Protein AF-A0A7C4CIY9-F1 (afdb_monomer_lite)

Foldseek 3Di:
DALLVQQLLVVCCVVVVQSCWHAAPQWIDHSPDTDPPRHDPRNHPDPVNVCVVVVHDDDDDPDPSSVVSVVVCVVPPCVSVVVNVVRHDPVVCVVVVHDPDD

Sequence (102 aa):
MILDDAISLLLRSIFTGSPDFLIISGRLHLLLNELSNFVAPFIEIPIEELSVLCRCPRYEVRDPYMRMVEELEEESPGIRFNILRFMERADFLRAMGLGNRK

pLDDT: mean 78.95, std 13.48, range [36.81, 97.06]

Radius of gyration: 14.08 Å; chains: 1; bounding box: 34×22×43 Å

Structure (mmCIF, N/CA/C/O backbone):
data_AF-A0A7C4CIY9-F1
#
_entry.id   AF-A0A7C4CIY9-F1
#
loop_
_atom_site.group_PDB
_atom_site.id
_atom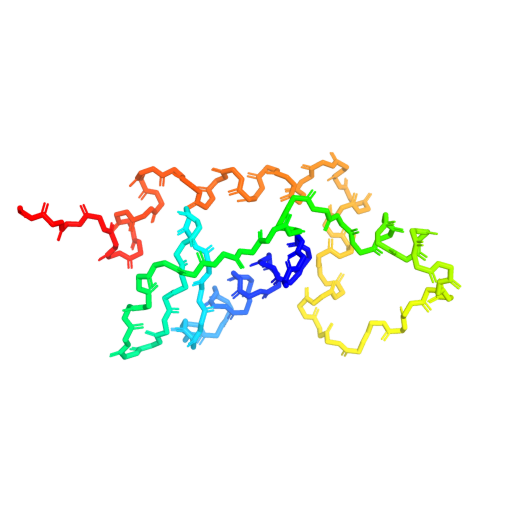_site.type_symbol
_atom_site.label_atom_id
_atom_site.label_alt_id
_atom_site.label_comp_id
_atom_site.label_asym_id
_atom_site.label_entity_id
_atom_site.label_seq_id
_atom_site.pdbx_PDB_ins_code
_atom_site.Cartn_x
_atom_site.Cartn_y
_atom_site.Cartn_z
_atom_site.occupancy
_atom_site.B_iso_or_equiv
_atom_site.auth_seq_id
_atom_site.auth_comp_id
_atom_site.auth_asym_id
_atom_site.auth_atom_id
_atom_site.pdbx_PDB_model_num
ATOM 1 N N . MET A 1 1 ? -8.231 0.031 -6.283 1.00 79.81 1 MET A N 1
ATOM 2 C CA . MET A 1 1 ? -7.127 0.453 -5.417 1.00 79.81 1 MET A CA 1
ATOM 3 C C . MET A 1 1 ? -6.090 -0.648 -5.404 1.00 79.81 1 MET A C 1
ATOM 5 O O . MET A 1 1 ? -6.488 -1.802 -5.237 1.00 79.81 1 MET A O 1
ATOM 9 N N . ILE A 1 2 ? -4.838 -0.281 -5.651 1.00 89.00 2 ILE A N 1
ATOM 10 C CA . ILE A 1 2 ? -3.671 -1.169 -5.666 1.00 89.00 2 ILE A CA 1
ATOM 11 C C . ILE A 1 2 ? -2.839 -1.046 -4.382 1.00 89.00 2 ILE A C 1
ATOM 13 O O . ILE A 1 2 ? -3.186 -0.258 -3.499 1.00 89.00 2 ILE A O 1
ATOM 17 N N . LEU A 1 3 ? -1.766 -1.831 -4.267 1.00 91.31 3 LEU A N 1
ATOM 18 C CA . LEU A 1 3 ? -0.870 -1.816 -3.108 1.00 91.31 3 LEU A CA 1
ATOM 19 C C . LEU A 1 3 ? -0.260 -0.429 -2.868 1.00 91.31 3 LEU A C 1
ATOM 21 O O . LEU A 1 3 ? -0.337 0.101 -1.759 1.00 91.31 3 LEU A O 1
ATOM 25 N N . ASP A 1 4 ? 0.285 0.183 -3.918 1.00 92.06 4 ASP A N 1
ATOM 26 C CA . ASP A 1 4 ? 0.952 1.485 -3.849 1.00 92.06 4 ASP A CA 1
ATOM 27 C C . ASP A 1 4 ? -0.007 2.597 -3.420 1.00 92.06 4 ASP A C 1
ATOM 29 O O . ASP A 1 4 ? 0.344 3.424 -2.577 1.00 92.06 4 ASP A O 1
ATOM 33 N N . ASP A 1 5 ? -1.252 2.553 -3.910 1.00 89.06 5 ASP A N 1
ATOM 34 C CA . ASP A 1 5 ? -2.308 3.453 -3.452 1.00 89.06 5 ASP A CA 1
ATOM 35 C C . ASP A 1 5 ? -2.452 3.322 -1.929 1.00 89.06 5 ASP A C 1
ATOM 37 O O . ASP A 1 5 ? -2.303 4.306 -1.220 1.00 89.06 5 ASP A O 1
ATOM 41 N N . ALA A 1 6 ? -2.665 2.114 -1.394 1.00 88.62 6 ALA A N 1
ATOM 42 C CA . ALA A 1 6 ? -2.898 1.901 0.039 1.00 88.62 6 ALA A CA 1
ATOM 43 C C . ALA A 1 6 ? -1.801 2.514 0.921 1.00 88.62 6 ALA A C 1
ATOM 45 O O . ALA A 1 6 ? -2.085 3.160 1.933 1.00 88.62 6 ALA A O 1
ATOM 46 N N . ILE A 1 7 ? -0.550 2.323 0.509 1.00 91.31 7 ILE A N 1
ATOM 47 C CA . ILE A 1 7 ? 0.620 2.797 1.243 1.00 91.31 7 ILE A CA 1
ATOM 48 C C . ILE A 1 7 ? 0.760 4.309 1.097 1.00 91.31 7 ILE A C 1
ATOM 50 O O . ILE A 1 7 ? 0.988 4.988 2.096 1.00 91.31 7 ILE A O 1
ATOM 54 N N . SER A 1 8 ? 0.565 4.866 -0.102 1.00 91.50 8 SER A N 1
ATOM 55 C CA . SER A 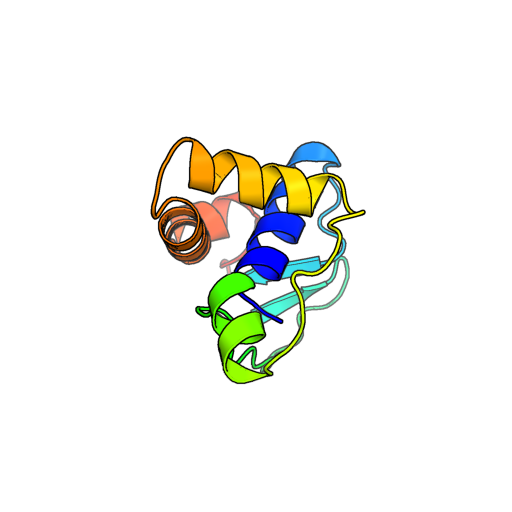1 8 ? 0.622 6.318 -0.315 1.00 91.50 8 SER A CA 1
ATOM 56 C C . SER A 1 8 ? -0.380 7.060 0.578 1.00 91.50 8 SER A C 1
ATOM 58 O O . SER A 1 8 ? -0.071 8.117 1.129 1.00 91.50 8 SER A O 1
ATOM 60 N N . LEU A 1 9 ? -1.549 6.462 0.816 1.00 87.25 9 LEU A N 1
ATOM 61 C CA . LEU A 1 9 ? -2.584 7.001 1.695 1.00 87.25 9 LEU A CA 1
ATOM 62 C C . LEU A 1 9 ? -2.224 6.920 3.163 1.00 87.25 9 LEU A C 1
ATOM 64 O O . LEU A 1 9 ? -2.480 7.866 3.913 1.00 87.25 9 LEU A O 1
ATOM 68 N N . LEU A 1 10 ? -1.593 5.820 3.570 1.00 86.81 10 LEU A N 1
ATOM 69 C CA . LEU A 1 10 ? -1.013 5.716 4.898 1.00 86.81 10 LEU A CA 1
ATOM 70 C C . LEU A 1 10 ? 0.046 6.805 5.105 1.00 86.81 10 LEU A C 1
ATOM 72 O O . LEU A 1 10 ? -0.030 7.543 6.086 1.00 86.81 10 LEU A O 1
ATOM 76 N N . LEU A 1 11 ? 0.999 6.939 4.178 1.00 89.44 11 LEU A N 1
ATOM 77 C CA . LEU A 1 11 ? 2.073 7.930 4.258 1.00 89.44 11 LEU A CA 1
ATOM 78 C C . LEU A 1 11 ? 1.505 9.346 4.323 1.00 89.44 11 LEU A C 1
ATOM 80 O O . LEU A 1 11 ? 1.851 10.111 5.223 1.00 89.44 11 LEU A O 1
ATOM 84 N N . ARG A 1 12 ? 0.564 9.677 3.436 1.00 87.56 12 ARG A N 1
ATOM 85 C CA . ARG A 1 12 ? -0.140 10.957 3.475 1.00 87.56 12 ARG A CA 1
ATOM 86 C C . ARG A 1 12 ? -0.795 11.195 4.831 1.00 87.56 12 ARG A C 1
ATOM 88 O O . ARG A 1 12 ? -0.636 12.281 5.385 1.00 87.56 12 ARG A O 1
ATOM 95 N N . SER A 1 13 ? -1.484 10.201 5.385 1.00 82.88 13 SER A N 1
ATOM 96 C CA . SER A 1 13 ? -2.137 10.317 6.695 1.00 82.88 13 SER A CA 1
ATOM 97 C C . SER A 1 13 ? -1.129 10.575 7.819 1.00 82.88 13 SER A C 1
ATOM 99 O O . SER A 1 13 ? -1.374 11.425 8.672 1.00 82.88 13 SER A O 1
ATOM 101 N N . ILE A 1 14 ? 0.028 9.903 7.794 1.00 84.56 14 ILE A N 1
ATOM 102 C CA . ILE A 1 14 ? 1.114 10.096 8.766 1.00 84.56 14 ILE A CA 1
ATOM 103 C C . ILE A 1 14 ? 1.689 11.516 8.672 1.00 84.56 14 ILE A C 1
ATOM 105 O O . ILE A 1 14 ? 1.815 12.193 9.689 1.00 84.56 14 ILE A O 1
ATOM 109 N N . PHE A 1 15 ? 2.025 11.983 7.466 1.00 85.88 15 PHE A N 1
ATOM 110 C CA . PHE A 1 15 ? 2.703 13.271 7.279 1.00 85.88 15 PHE A CA 1
ATOM 111 C C . PHE A 1 15 ? 1.782 14.486 7.415 1.00 85.88 15 PHE A C 1
ATOM 113 O O . PHE A 1 15 ? 2.241 15.555 7.809 1.00 85.88 15 PHE A O 1
ATOM 120 N N . THR A 1 16 ? 0.499 14.350 7.082 1.00 83.12 16 THR A N 1
ATOM 121 C CA . THR A 1 16 ? -0.469 15.458 7.177 1.00 83.12 16 THR A CA 1
ATOM 122 C C . THR A 1 16 ? -1.234 15.474 8.496 1.00 83.12 16 THR A C 1
ATOM 124 O O . THR A 1 16 ? -1.842 16.487 8.832 1.00 83.12 16 THR A O 1
ATOM 127 N N . GLY A 1 17 ? -1.242 14.360 9.236 1.00 73.94 17 GLY A N 1
ATOM 128 C CA . GLY A 1 17 ? -2.081 14.184 10.421 1.00 73.94 17 GLY A CA 1
ATOM 129 C C . GLY A 1 17 ? -3.586 14.126 10.121 1.00 73.94 17 GLY A C 1
ATOM 130 O O . GLY A 1 17 ? -4.376 14.078 11.062 1.00 73.94 17 GLY A O 1
ATOM 131 N N . SER A 1 18 ? -3.993 14.128 8.843 1.00 66.31 18 SER A N 1
ATOM 132 C CA . SER A 1 18 ? -5.391 14.050 8.406 1.00 66.31 18 SER A CA 1
ATOM 133 C C . SER A 1 18 ? -5.633 12.740 7.656 1.00 66.31 18 SER A C 1
ATOM 135 O O . SER A 1 18 ? -5.274 12.630 6.479 1.00 66.31 18 SER A O 1
ATOM 137 N N . PRO A 1 19 ? -6.236 11.723 8.296 1.00 64.81 19 PRO A N 1
ATOM 138 C CA . PRO A 1 19 ? -6.642 10.506 7.613 1.00 64.81 19 PRO A CA 1
ATOM 139 C C . PRO A 1 19 ? -7.934 10.776 6.834 1.00 64.81 19 PRO A C 1
ATOM 141 O O . PRO A 1 19 ? -9.014 10.327 7.214 1.00 64.81 19 PRO A O 1
ATOM 144 N N . ASP A 1 20 ? -7.832 11.542 5.744 1.00 59.00 20 ASP A N 1
ATOM 145 C CA . ASP A 1 20 ? -8.958 11.809 4.839 1.00 59.00 20 ASP A CA 1
ATOM 146 C C . ASP A 1 20 ? -9.585 10.480 4.378 1.00 59.00 20 ASP A C 1
ATOM 148 O O . ASP A 1 20 ? -10.811 10.350 4.283 1.00 59.00 20 ASP A O 1
ATOM 152 N N . PHE A 1 21 ? -8.727 9.475 4.159 1.00 68.81 21 PHE A N 1
ATOM 153 C CA . PHE A 1 21 ? -9.091 8.118 3.790 1.00 68.81 21 PHE A CA 1
ATOM 154 C C . PHE A 1 21 ? -7.964 7.122 4.106 1.00 68.81 21 PHE A C 1
ATOM 156 O O . PHE A 1 21 ? -6.801 7.361 3.789 1.00 68.81 21 PHE A O 1
ATOM 163 N N . LEU A 1 22 ? -8.311 5.985 4.710 1.00 70.88 22 LEU A N 1
ATOM 164 C CA . LEU A 1 22 ? -7.400 4.879 5.016 1.00 70.88 22 LEU A CA 1
ATOM 165 C C . LEU A 1 22 ? -8.062 3.548 4.687 1.00 70.88 22 LEU A C 1
ATOM 167 O O . LEU A 1 22 ? -9.259 3.379 4.913 1.00 70.88 22 LEU A O 1
ATOM 171 N N . ILE A 1 23 ? -7.287 2.582 4.196 1.00 68.19 23 ILE A N 1
ATOM 172 C CA . ILE A 1 23 ? -7.779 1.221 3.978 1.00 68.19 23 ILE A CA 1
ATOM 173 C C . ILE A 1 23 ? -7.060 0.257 4.882 1.00 68.19 23 ILE A C 1
ATOM 175 O O . ILE A 1 23 ? -5.843 0.146 4.855 1.00 68.19 23 ILE A O 1
ATOM 179 N N . ILE A 1 24 ? -7.842 -0.406 5.720 1.00 67.94 24 ILE A N 1
ATOM 180 C CA . ILE A 1 24 ? -7.334 -1.172 6.837 1.00 67.94 24 ILE A CA 1
ATOM 181 C C . ILE A 1 24 ? -8.160 -2.451 6.963 1.00 67.94 24 ILE A C 1
ATOM 183 O O . ILE A 1 24 ? -9.383 -2.394 7.082 1.00 67.94 24 ILE A O 1
ATOM 187 N N . SER A 1 25 ? -7.503 -3.614 6.888 1.00 64.69 25 SER A N 1
ATOM 188 C CA . SER A 1 25 ? -8.156 -4.936 6.937 1.00 64.69 25 SER A CA 1
ATOM 189 C C . SER A 1 25 ? -9.354 -5.062 5.977 1.00 64.69 25 SER A C 1
ATOM 191 O O . SER A 1 25 ? -10.422 -5.553 6.347 1.00 64.69 25 SER A O 1
ATOM 193 N N . GLY A 1 26 ? -9.210 -4.548 4.751 1.00 61.94 26 GLY A N 1
ATOM 194 C CA . GLY A 1 26 ? -10.268 -4.544 3.734 1.00 61.94 26 GLY A CA 1
ATOM 195 C C . GLY A 1 26 ? -11.395 -3.527 3.960 1.00 61.94 26 GLY A C 1
ATOM 196 O O . GLY A 1 26 ? -12.339 -3.495 3.182 1.00 61.94 26 GLY A O 1
ATOM 197 N N . ARG A 1 27 ? -11.326 -2.672 4.985 1.00 63.69 27 ARG A N 1
ATOM 198 C CA . ARG A 1 27 ? -12.316 -1.612 5.233 1.00 63.69 27 ARG A CA 1
ATOM 199 C C . ARG A 1 27 ? -11.781 -0.260 4.803 1.00 63.69 27 ARG A C 1
ATOM 201 O O . ARG A 1 27 ? -10.624 0.048 5.062 1.00 63.69 27 ARG A O 1
ATOM 208 N N . LEU A 1 28 ? -12.639 0.551 4.189 1.00 67.06 28 LEU A N 1
ATOM 209 C CA . LEU A 1 28 ? -12.346 1.947 3.877 1.00 67.06 28 LEU A CA 1
ATOM 210 C C . LEU A 1 28 ? -12.852 2.835 5.021 1.00 67.06 28 LEU A C 1
ATOM 212 O O . LEU A 1 28 ? -14.056 2.933 5.273 1.00 67.06 28 LEU A O 1
ATOM 216 N N . HIS A 1 29 ? -11.914 3.483 5.699 1.00 66.25 29 HIS A N 1
ATOM 217 C CA . HIS A 1 29 ? -12.149 4.477 6.735 1.00 66.25 29 HIS A CA 1
ATOM 218 C C . HIS A 1 29 ? -12.058 5.861 6.105 1.00 66.25 29 HIS A C 1
ATOM 220 O O . HIS A 1 29 ? -10.976 6.278 5.705 1.00 66.25 29 HIS A O 1
ATOM 226 N N . LEU A 1 30 ? -13.185 6.561 6.000 1.00 64.38 30 LEU A N 1
ATOM 227 C CA . LEU A 1 30 ? -13.224 7.969 5.611 1.00 64.38 30 LEU A CA 1
ATOM 228 C C . LEU A 1 30 ? -13.325 8.809 6.881 1.00 64.38 30 LEU A C 1
ATOM 230 O O . LEU A 1 30 ? -13.988 8.389 7.831 1.00 64.38 30 LEU A O 1
ATOM 234 N N . LEU A 1 31 ? -12.726 10.001 6.868 1.00 57.34 31 LEU A N 1
ATOM 235 C CA . LEU A 1 31 ? -12.587 10.943 7.995 1.00 57.34 31 LEU A CA 1
ATOM 236 C C . LEU A 1 31 ? -13.863 11.140 8.856 1.00 57.34 31 LEU A C 1
ATOM 238 O O . LEU A 1 31 ? -13.769 11.532 10.014 1.00 57.34 31 LEU A O 1
ATOM 242 N N . LEU A 1 32 ? -15.059 10.840 8.330 1.00 49.78 32 LEU A N 1
ATOM 243 C CA . LEU A 1 32 ? -16.340 10.950 9.041 1.00 49.78 32 LEU A CA 1
ATOM 244 C C . LEU A 1 32 ? -17.296 9.749 8.876 1.00 49.78 32 LEU A C 1
ATOM 246 O O . LEU A 1 32 ? -18.395 9.801 9.415 1.00 49.78 32 LEU A O 1
ATOM 250 N N . ASN A 1 33 ? -16.926 8.684 8.150 1.00 55.59 33 ASN A N 1
ATOM 251 C CA . ASN A 1 33 ? -17.795 7.523 7.903 1.00 55.59 33 ASN A CA 1
ATOM 252 C C . ASN A 1 33 ? -16.983 6.233 7.683 1.00 55.59 33 ASN A C 1
ATOM 254 O O . ASN A 1 33 ? -16.063 6.191 6.868 1.00 55.59 33 ASN A O 1
ATOM 258 N N . GLU A 1 34 ? -17.374 5.146 8.352 1.00 63.03 34 GLU A N 1
ATOM 259 C CA . GLU A 1 34 ? -16.880 3.798 8.042 1.00 63.03 34 GLU A CA 1
ATOM 260 C C . GLU A 1 34 ? -17.763 3.182 6.952 1.00 63.03 34 GLU A C 1
ATOM 262 O O . GLU A 1 34 ? -18.956 2.950 7.165 1.00 63.03 34 GLU A O 1
ATOM 267 N N . LEU A 1 35 ? -17.181 2.881 5.788 1.00 58.19 35 LEU A N 1
ATOM 268 C CA . LEU A 1 35 ? -17.854 2.062 4.786 1.00 58.19 35 LEU A CA 1
ATOM 269 C C . LEU A 1 35 ? -17.556 0.590 5.072 1.00 58.19 35 LEU A C 1
ATOM 271 O O . LEU A 1 35 ? -16.451 0.092 4.851 1.00 58.19 35 LEU A O 1
ATOM 275 N N . SER A 1 36 ? -18.574 -0.114 5.566 1.00 58.41 36 SER A N 1
ATOM 276 C CA . SER A 1 36 ? -18.547 -1.576 5.635 1.00 58.41 36 SER A CA 1
ATOM 277 C C . SER A 1 36 ? -18.733 -2.174 4.233 1.00 58.41 36 SER A C 1
ATOM 279 O O . SER A 1 36 ? -19.461 -1.618 3.413 1.00 58.41 36 SER A O 1
ATOM 281 N N . ASN A 1 37 ? -18.070 -3.303 3.958 1.00 63.66 37 ASN A N 1
ATOM 282 C CA . ASN A 1 37 ? -18.099 -4.026 2.673 1.00 63.66 37 ASN A CA 1
ATOM 283 C C . ASN A 1 37 ? -17.389 -3.338 1.492 1.00 63.66 37 ASN A C 1
ATOM 285 O O . ASN A 1 37 ? -17.716 -3.602 0.335 1.00 63.66 37 ASN A O 1
ATOM 289 N N . PHE A 1 38 ? -16.399 -2.483 1.755 1.00 70.38 38 PHE A N 1
ATOM 290 C CA . PHE A 1 38 ? -15.462 -2.078 0.710 1.00 70.38 38 PHE A CA 1
ATOM 291 C C . PHE A 1 38 ? -14.614 -3.285 0.275 1.00 70.38 38 PHE A C 1
ATOM 293 O O . PHE A 1 38 ? -14.184 -4.079 1.104 1.00 70.38 38 PHE A O 1
ATOM 300 N N . VAL A 1 39 ? -14.384 -3.443 -1.028 1.00 71.06 39 VAL A N 1
ATOM 301 C CA . VAL A 1 39 ? -13.537 -4.511 -1.570 1.00 71.06 39 VAL A CA 1
ATOM 302 C C . VAL A 1 39 ? -12.496 -3.870 -2.475 1.00 71.06 39 VAL A C 1
ATOM 304 O O . VAL A 1 39 ? -12.837 -3.255 -3.485 1.00 71.06 39 VAL A O 1
ATOM 307 N N . ALA A 1 40 ? -11.221 -4.029 -2.124 1.00 81.81 40 ALA A N 1
ATOM 308 C CA . ALA A 1 40 ? -10.093 -3.693 -2.985 1.00 81.81 40 ALA A CA 1
ATOM 309 C C . ALA A 1 40 ? -9.453 -4.995 -3.490 1.00 81.81 40 ALA A C 1
ATOM 311 O O . ALA A 1 40 ? -8.548 -5.518 -2.846 1.00 81.81 40 ALA A O 1
ATOM 312 N N . PRO A 1 41 ? -9.910 -5.544 -4.629 1.00 80.56 41 PRO A N 1
ATOM 313 C CA . PRO A 1 41 ? -9.465 -6.858 -5.101 1.00 80.56 41 PRO A CA 1
ATOM 314 C C . PRO A 1 41 ? -7.997 -6.883 -5.546 1.00 80.56 41 PRO A C 1
ATOM 316 O O . PRO A 1 41 ? -7.417 -7.953 -5.672 1.00 80.56 41 PRO A O 1
ATOM 319 N N . PHE A 1 42 ? -7.397 -5.715 -5.780 1.00 87.06 42 PHE A N 1
ATOM 320 C CA . PHE A 1 42 ? -6.021 -5.569 -6.252 1.00 87.06 42 PHE A CA 1
ATOM 321 C C . PHE A 1 42 ? -5.096 -4.982 -5.180 1.00 87.06 42 PHE A C 1
ATOM 323 O O . PHE A 1 42 ? -4.014 -4.512 -5.503 1.00 87.06 42 PHE A O 1
ATOM 330 N N . ILE A 1 43 ? -5.517 -4.998 -3.910 1.00 87.56 43 ILE A N 1
ATOM 331 C CA . ILE A 1 43 ? -4.790 -4.376 -2.794 1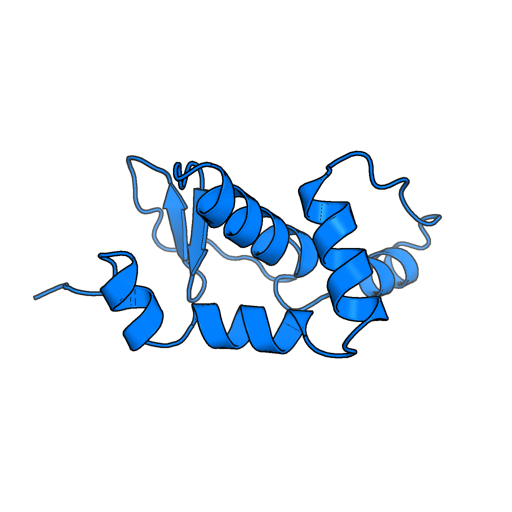.00 87.56 43 ILE A CA 1
ATOM 332 C C . ILE A 1 43 ? -3.390 -4.956 -2.566 1.00 87.56 43 ILE A C 1
ATOM 334 O O . ILE A 1 43 ? -2.531 -4.283 -2.014 1.00 87.56 43 ILE A O 1
ATOM 338 N N . GLU A 1 44 ? -3.162 -6.194 -2.994 1.00 89.31 44 GLU A N 1
ATOM 339 C CA . GLU A 1 44 ? -1.872 -6.879 -2.887 1.00 89.31 44 GLU A CA 1
ATOM 340 C C . GLU A 1 44 ? -1.043 -6.779 -4.179 1.00 89.31 44 GLU A C 1
ATOM 342 O O . GLU A 1 44 ? 0.045 -7.334 -4.237 1.00 89.31 44 GLU A O 1
ATOM 347 N N . ILE A 1 45 ? -1.539 -6.100 -5.220 1.00 90.69 45 ILE A N 1
ATOM 348 C CA . ILE A 1 45 ? -0.851 -6.000 -6.513 1.00 90.69 45 ILE A CA 1
ATOM 349 C C . ILE A 1 45 ? -0.120 -4.654 -6.589 1.00 90.69 45 ILE A C 1
ATOM 351 O O . ILE A 1 45 ? -0.790 -3.620 -6.499 1.00 90.69 45 ILE A O 1
ATOM 355 N N . PRO 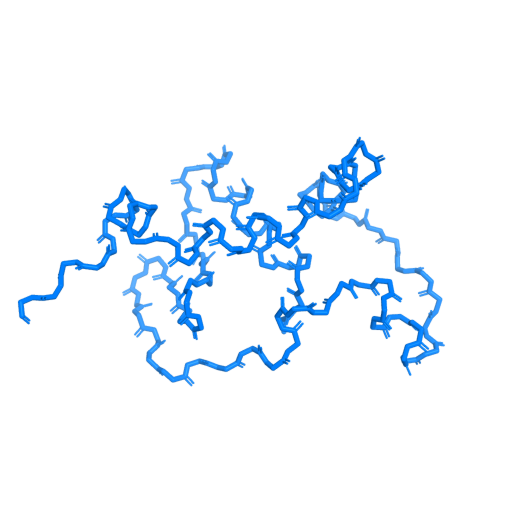A 1 46 ? 1.211 -4.634 -6.774 1.00 91.50 46 PRO A N 1
ATOM 356 C CA . PRO A 1 46 ? 1.959 -3.406 -7.000 1.00 91.50 46 PRO A CA 1
ATOM 357 C C . PRO A 1 46 ? 1.744 -2.838 -8.414 1.00 91.50 46 PRO A C 1
ATOM 359 O O . PRO A 1 46 ? 1.370 -3.547 -9.357 1.00 91.50 46 PRO A O 1
ATOM 362 N N . ILE A 1 47 ? 1.977 -1.536 -8.580 1.00 89.12 47 ILE A N 1
ATOM 363 C CA . ILE A 1 47 ? 1.709 -0.804 -9.827 1.00 89.12 47 ILE A CA 1
ATOM 364 C C . ILE A 1 47 ? 2.480 -1.366 -11.027 1.00 89.12 47 ILE A C 1
ATOM 366 O O . ILE A 1 47 ? 1.974 -1.351 -12.154 1.00 89.12 47 ILE A O 1
ATOM 370 N N . GLU A 1 48 ? 3.681 -1.896 -10.811 1.00 88.81 48 GLU A N 1
ATOM 371 C CA . GLU A 1 48 ? 4.514 -2.480 -11.856 1.00 88.81 48 GLU A CA 1
ATOM 372 C C . GLU A 1 48 ? 3.879 -3.760 -12.409 1.00 88.81 48 GLU A C 1
ATOM 374 O O . GLU A 1 48 ? 3.815 -3.937 -13.628 1.00 88.81 48 GLU A O 1
ATOM 379 N N . GLU A 1 49 ? 3.334 -4.613 -11.538 1.00 89.19 49 GLU A N 1
ATOM 380 C CA . GLU A 1 49 ? 2.624 -5.831 -11.940 1.00 89.19 49 GLU A CA 1
ATOM 381 C C . GLU A 1 49 ? 1.337 -5.498 -12.696 1.00 89.19 49 GLU A C 1
ATOM 383 O O . GLU A 1 49 ? 1.070 -6.070 -13.757 1.00 89.19 49 GLU A O 1
ATOM 388 N N . LEU A 1 50 ? 0.570 -4.515 -12.212 1.00 86.50 50 LEU A N 1
ATOM 389 C CA . LEU A 1 50 ? -0.629 -4.057 -12.910 1.00 86.50 50 LEU A CA 1
ATOM 390 C C . LEU A 1 50 ? -0.285 -3.485 -14.295 1.00 86.50 50 LEU A C 1
ATOM 392 O O . LEU A 1 50 ? -0.976 -3.770 -15.274 1.00 86.50 50 LEU A O 1
ATOM 396 N N . SER A 1 51 ? 0.798 -2.713 -14.399 1.00 86.38 51 SER A N 1
ATOM 397 C CA . SER A 1 51 ? 1.244 -2.122 -15.665 1.00 86.38 51 SER A CA 1
ATOM 398 C C . SER A 1 51 ? 1.590 -3.197 -16.698 1.00 86.38 51 SER A C 1
ATOM 400 O O . SER A 1 51 ? 1.201 -3.080 -17.864 1.00 86.38 51 SER A O 1
ATOM 402 N N . VAL A 1 52 ? 2.247 -4.281 -16.266 1.00 88.12 52 VAL A N 1
ATOM 403 C CA . VAL A 1 52 ? 2.537 -5.451 -17.109 1.00 88.12 52 VAL A CA 1
ATOM 404 C C . VAL A 1 52 ? 1.245 -6.143 -17.551 1.00 88.12 52 VAL A C 1
ATOM 406 O O . VAL A 1 52 ? 1.079 -6.414 -18.743 1.00 88.12 52 VAL A O 1
ATOM 409 N N . LEU A 1 53 ? 0.308 -6.380 -16.626 1.00 85.62 53 LEU A N 1
ATOM 410 C CA . LEU A 1 53 ? -0.982 -7.016 -16.923 1.00 85.62 53 LEU A CA 1
ATOM 411 C C . LEU A 1 53 ? -1.809 -6.208 -17.933 1.00 85.62 53 LEU A C 1
ATOM 413 O O . LEU A 1 53 ? -2.399 -6.775 -18.854 1.00 85.62 53 LEU A O 1
ATOM 417 N N . CYS A 1 54 ? -1.826 -4.884 -17.791 1.00 85.69 54 CYS A N 1
ATOM 418 C CA . CYS A 1 54 ? -2.598 -3.985 -18.645 1.00 85.69 54 CYS A CA 1
ATOM 419 C C . CYS A 1 54 ? -1.875 -3.581 -19.940 1.00 85.69 54 CYS A C 1
ATOM 421 O O . CYS A 1 54 ? -2.474 -2.898 -20.769 1.00 85.69 54 CYS A O 1
ATOM 423 N N . ARG A 1 55 ? -0.614 -3.998 -20.139 1.00 86.50 55 ARG A N 1
ATOM 424 C CA . ARG A 1 55 ? 0.258 -3.547 -21.244 1.00 86.50 55 ARG A CA 1
ATOM 425 C C . ARG A 1 55 ? 0.359 -2.020 -21.332 1.00 86.50 55 ARG A C 1
ATOM 427 O O . ARG A 1 55 ? 0.450 -1.456 -22.423 1.00 86.50 55 ARG A O 1
ATOM 434 N N . CYS A 1 56 ? 0.334 -1.357 -20.182 1.00 79.88 56 CYS A N 1
ATOM 435 C CA . CYS A 1 56 ? 0.462 0.088 -20.096 1.00 79.88 56 CYS A CA 1
ATOM 436 C C . CYS A 1 56 ? 1.942 0.474 -19.961 1.00 79.88 56 CYS A C 1
ATOM 438 O O . CYS A 1 56 ? 2.687 -0.205 -19.249 1.00 79.88 56 CYS A O 1
ATOM 440 N N . PRO A 1 57 ? 2.392 1.561 -20.614 1.00 73.69 57 PRO A N 1
ATOM 441 C CA . PRO A 1 57 ? 3.702 2.127 -20.319 1.00 73.69 57 PRO A CA 1
ATOM 442 C C . PRO A 1 57 ? 3.758 2.570 -18.851 1.00 73.69 57 PRO A C 1
ATOM 444 O O . PRO A 1 57 ? 2.726 2.924 -18.275 1.00 73.69 57 PRO A O 1
ATOM 447 N N . ARG A 1 58 ? 4.963 2.558 -18.258 1.00 67.75 58 ARG A N 1
ATOM 448 C CA 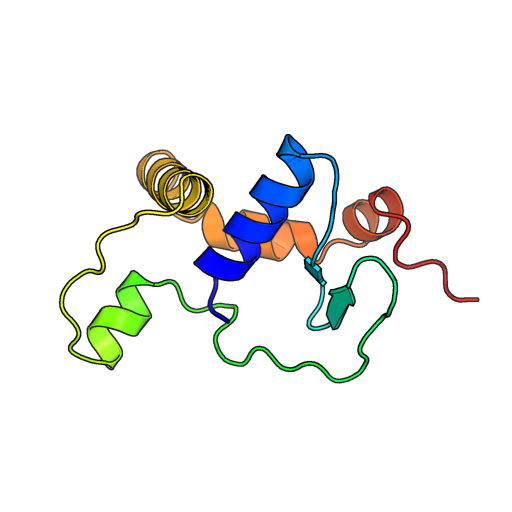. ARG A 1 58 ? 5.176 3.042 -16.885 1.00 67.75 58 ARG A CA 1
ATOM 449 C C . ARG A 1 58 ? 4.551 4.429 -16.726 1.00 67.75 58 ARG A C 1
ATOM 451 O O . ARG A 1 58 ? 4.810 5.326 -17.528 1.00 67.75 58 ARG A O 1
ATOM 458 N N . TYR A 1 59 ? 3.709 4.565 -15.710 1.00 69.81 59 TYR A N 1
ATOM 459 C CA . TYR A 1 59 ? 3.051 5.817 -15.371 1.00 69.81 59 TYR A CA 1
ATOM 460 C C . TYR A 1 59 ? 4.070 6.801 -14.779 1.00 69.81 59 TYR A C 1
ATOM 462 O O . TYR A 1 59 ? 4.927 6.410 -13.994 1.00 69.81 59 TYR A O 1
ATOM 470 N N . GLU A 1 60 ? 3.989 8.079 -15.157 1.00 75.25 60 GLU A N 1
ATOM 471 C CA . GLU A 1 60 ? 4.801 9.130 -14.537 1.00 75.25 60 GLU A CA 1
ATOM 472 C C . GLU A 1 60 ? 4.217 9.469 -13.161 1.00 75.25 60 GLU A C 1
ATOM 474 O O . GLU A 1 60 ? 3.137 10.061 -13.057 1.00 75.25 60 GLU A O 1
ATOM 479 N N . VAL A 1 61 ? 4.935 9.125 -12.092 1.00 76.69 61 VAL A N 1
ATOM 480 C CA . VAL A 1 61 ? 4.469 9.376 -10.729 1.00 76.69 61 VAL A CA 1
ATOM 481 C C . VAL A 1 61 ? 4.586 10.860 -10.369 1.00 76.69 61 VAL A C 1
ATOM 483 O O . VAL A 1 61 ? 5.649 11.403 -10.058 1.00 76.69 61 VAL A O 1
ATOM 486 N N . ARG A 1 62 ? 3.446 11.555 -10.418 1.00 79.75 62 ARG A N 1
ATOM 487 C CA . ARG A 1 62 ? 3.335 12.979 -10.052 1.00 79.75 62 ARG A CA 1
ATOM 488 C C . ARG A 1 62 ? 3.051 13.213 -8.573 1.00 79.75 62 ARG A C 1
ATOM 490 O O . ARG A 1 62 ? 3.392 14.278 -8.069 1.00 79.75 62 ARG A O 1
ATOM 497 N N . ASP A 1 63 ? 2.433 12.246 -7.906 1.00 85.38 63 ASP A N 1
ATOM 498 C CA . ASP A 1 63 ? 2.098 12.341 -6.489 1.00 85.38 63 ASP A CA 1
ATOM 499 C C . ASP A 1 63 ? 3.358 12.126 -5.624 1.00 85.38 63 ASP A C 1
ATOM 501 O O . ASP A 1 63 ? 4.075 11.145 -5.840 1.00 85.38 63 ASP A O 1
ATOM 505 N N . PRO A 1 64 ? 3.663 13.028 -4.671 1.00 90.19 64 PRO A N 1
ATOM 506 C CA . PRO A 1 64 ? 4.875 12.931 -3.862 1.00 90.19 64 PRO A CA 1
ATOM 507 C C . PRO A 1 64 ? 4.889 11.693 -2.958 1.00 90.19 64 PRO A C 1
ATOM 509 O O . PRO A 1 64 ? 5.949 11.110 -2.764 1.00 90.19 64 PRO A O 1
ATOM 512 N N . TYR A 1 65 ? 3.740 11.253 -2.441 1.00 91.44 65 TYR A N 1
ATOM 513 C CA . TYR A 1 65 ? 3.659 10.067 -1.590 1.00 91.44 65 TYR A CA 1
ATOM 514 C C . TYR A 1 65 ? 3.825 8.790 -2.403 1.00 91.44 65 TYR A C 1
ATOM 516 O O . TYR A 1 65 ? 4.464 7.861 -1.929 1.00 91.44 65 TYR A O 1
ATOM 524 N N . MET A 1 66 ? 3.318 8.751 -3.636 1.00 90.88 66 MET A N 1
ATOM 525 C CA . MET A 1 66 ? 3.577 7.625 -4.538 1.00 90.88 66 MET A CA 1
ATOM 526 C C . MET A 1 66 ? 5.066 7.506 -4.894 1.00 90.88 66 MET A C 1
ATOM 528 O O . MET A 1 66 ? 5.578 6.393 -4.922 1.00 90.88 66 MET A O 1
ATOM 532 N N . ARG A 1 67 ? 5.792 8.622 -5.081 1.00 92.75 67 ARG A N 1
ATOM 533 C CA . ARG A 1 67 ? 7.257 8.559 -5.268 1.00 92.75 67 ARG A CA 1
ATOM 534 C C . ARG A 1 67 ? 7.961 7.990 -4.046 1.00 92.75 67 ARG A C 1
ATOM 536 O O . ARG A 1 67 ? 8.844 7.161 -4.192 1.00 92.75 67 ARG A O 1
ATOM 543 N N . MET A 1 68 ? 7.529 8.373 -2.845 1.00 94.06 68 MET A N 1
ATOM 544 C CA . MET A 1 68 ? 8.079 7.794 -1.617 1.00 94.06 68 MET A CA 1
ATOM 545 C C . MET A 1 68 ? 7.834 6.282 -1.536 1.00 94.06 68 MET A C 1
ATOM 547 O O . MET A 1 68 ? 8.677 5.560 -1.021 1.00 94.06 68 MET A O 1
ATOM 551 N N . VAL A 1 69 ? 6.697 5.782 -2.035 1.00 94.44 69 VAL A N 1
ATOM 552 C CA . VAL A 1 69 ? 6.435 4.333 -2.103 1.00 94.44 69 VAL A CA 1
ATOM 553 C C . VAL A 1 69 ? 7.408 3.630 -3.055 1.00 94.44 69 VAL A C 1
ATOM 555 O O . VAL A 1 69 ? 7.884 2.538 -2.736 1.00 94.44 69 VAL A O 1
ATOM 558 N N . GLU A 1 70 ? 7.715 4.245 -4.199 1.00 92.75 70 GLU A N 1
ATOM 559 C CA . GLU A 1 70 ? 8.729 3.739 -5.131 1.00 92.75 70 GLU A CA 1
ATOM 560 C C . GLU A 1 70 ? 10.115 3.724 -4.476 1.00 92.75 70 GLU A C 1
ATOM 562 O O . GLU A 1 70 ? 10.738 2.667 -4.419 1.00 92.75 70 GLU A O 1
ATOM 567 N N . GLU A 1 71 ? 10.542 4.851 -3.898 1.00 93.75 71 GLU A N 1
ATOM 568 C CA . GLU A 1 71 ? 11.833 5.007 -3.212 1.00 93.75 71 GLU A CA 1
ATOM 569 C C . GLU A 1 71 ? 12.006 3.990 -2.074 1.00 93.75 71 GLU A C 1
ATOM 571 O O . GLU A 1 71 ? 13.043 3.339 -1.972 1.00 93.75 71 GLU A O 1
ATOM 576 N N . LEU A 1 72 ? 10.972 3.784 -1.250 1.00 94.69 72 LEU A N 1
ATOM 577 C CA . LEU A 1 72 ? 11.003 2.803 -0.163 1.00 94.69 72 LEU A CA 1
ATOM 578 C C . LEU A 1 72 ? 11.258 1.382 -0.676 1.00 94.69 72 LEU A C 1
ATOM 580 O O . LEU A 1 72 ? 12.033 0.641 -0.073 1.00 94.69 72 LEU A O 1
ATOM 584 N N . GLU A 1 73 ? 10.606 0.987 -1.768 1.00 95.12 73 GLU A N 1
ATOM 585 C CA . GLU A 1 73 ? 10.775 -0.349 -2.348 1.00 95.12 73 GLU A CA 1
ATOM 586 C C . GLU A 1 73 ? 12.132 -0.516 -3.036 1.00 95.12 73 GLU A C 1
ATOM 588 O O . GLU A 1 73 ? 12.717 -1.597 -2.972 1.00 95.12 73 GLU A O 1
ATOM 593 N N . GLU A 1 74 ? 12.658 0.545 -3.652 1.00 94.44 74 GLU A N 1
ATOM 594 C CA . GLU A 1 74 ? 14.017 0.553 -4.201 1.00 94.44 74 GLU A CA 1
ATOM 595 C C . GLU A 1 74 ? 15.075 0.393 -3.099 1.00 94.44 74 GLU A C 1
ATOM 597 O O . GLU A 1 74 ? 16.031 -0.369 -3.266 1.00 94.44 74 GLU A O 1
ATOM 602 N N . GLU A 1 75 ? 14.897 1.064 -1.958 1.00 97.06 75 GLU A N 1
ATOM 603 C CA . GLU A 1 75 ? 15.791 0.949 -0.801 1.00 97.06 75 GLU A CA 1
ATOM 604 C C . GLU A 1 75 ? 15.643 -0.392 -0.065 1.00 97.06 75 GLU A C 1
ATOM 606 O O . GLU A 1 75 ? 16.627 -0.958 0.423 1.00 97.06 75 GLU A O 1
ATOM 611 N N . SER A 1 76 ? 14.417 -0.911 0.036 1.00 95.75 76 SER A N 1
ATOM 612 C CA . SER A 1 76 ? 14.095 -2.135 0.765 1.00 95.75 76 SER A CA 1
ATOM 613 C C . SER A 1 76 ? 13.035 -2.962 0.026 1.00 95.75 76 SER A C 1
ATOM 615 O O . SER A 1 76 ? 11.836 -2.810 0.273 1.00 95.75 76 SER A O 1
ATOM 617 N N . PRO A 1 77 ? 13.457 -3.898 -0.844 1.00 94.94 77 PRO A N 1
ATOM 618 C CA . PRO A 1 77 ? 12.527 -4.752 -1.573 1.00 94.94 77 PRO A CA 1
ATOM 619 C C . PRO A 1 77 ? 11.610 -5.556 -0.640 1.00 94.94 77 PRO A C 1
ATOM 621 O O . PRO A 1 77 ? 12.064 -6.199 0.311 1.00 94.94 77 PRO A O 1
ATOM 624 N N . GLY A 1 78 ? 10.310 -5.540 -0.926 1.00 94.44 78 GLY A N 1
ATOM 625 C CA . GLY A 1 78 ? 9.251 -6.161 -0.132 1.00 94.44 78 GLY A CA 1
ATOM 626 C C . GLY A 1 78 ? 8.679 -5.271 0.975 1.00 94.44 78 GLY A C 1
ATOM 627 O O . GLY A 1 78 ? 7.755 -5.698 1.680 1.00 94.44 78 GLY A O 1
ATOM 628 N N . ILE 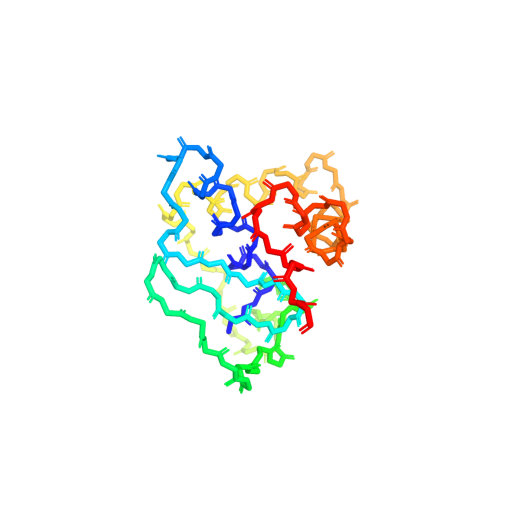A 1 79 ? 9.172 -4.040 1.152 1.00 94.50 79 ILE A N 1
ATOM 629 C CA . ILE A 1 79 ? 8.663 -3.135 2.188 1.00 94.50 79 ILE A CA 1
ATOM 630 C C . ILE A 1 79 ? 7.196 -2.778 1.962 1.00 94.50 79 ILE A C 1
ATOM 632 O O . ILE A 1 79 ? 6.454 -2.670 2.939 1.00 94.50 79 ILE A O 1
ATOM 636 N N . ARG A 1 80 ? 6.739 -2.681 0.704 1.00 94.00 80 ARG A N 1
ATOM 637 C CA . ARG A 1 80 ? 5.332 -2.390 0.395 1.00 94.00 80 ARG A CA 1
ATOM 638 C C . ARG A 1 80 ? 4.393 -3.417 1.034 1.00 94.00 80 ARG A C 1
ATOM 640 O O . ARG A 1 80 ? 3.457 -3.066 1.755 1.00 94.00 80 ARG A O 1
ATOM 647 N N . PHE A 1 81 ? 4.706 -4.700 0.866 1.00 92.56 81 PHE A N 1
ATOM 648 C CA . PHE A 1 81 ? 3.956 -5.793 1.487 1.00 92.56 81 PHE A CA 1
ATOM 649 C C . PHE A 1 81 ? 4.072 -5.798 3.012 1.00 92.56 81 PHE A C 1
ATOM 651 O O . PHE A 1 81 ? 3.082 -6.043 3.705 1.00 92.56 81 PHE A O 1
ATOM 658 N N . ASN A 1 82 ? 5.255 -5.500 3.552 1.00 93.12 82 ASN A N 1
ATOM 659 C CA . ASN A 1 82 ? 5.448 -5.413 4.999 1.00 93.12 82 ASN A CA 1
ATOM 660 C C . ASN A 1 82 ? 4.593 -4.301 5.622 1.00 93.12 82 ASN A C 1
ATOM 662 O O . ASN A 1 82 ? 3.996 -4.513 6.680 1.00 93.12 82 ASN A O 1
ATOM 666 N N . ILE A 1 83 ? 4.486 -3.145 4.961 1.00 91.19 83 ILE A N 1
ATOM 667 C CA . ILE A 1 83 ? 3.631 -2.039 5.400 1.00 91.19 83 ILE A CA 1
ATOM 668 C C . ILE A 1 83 ? 2.157 -2.442 5.331 1.00 91.19 83 ILE A C 1
ATOM 670 O O . ILE A 1 83 ? 1.438 -2.244 6.310 1.00 91.19 83 ILE A O 1
ATOM 674 N N . LEU A 1 84 ? 1.711 -3.070 4.237 1.00 89.25 84 LEU A N 1
ATOM 675 C CA . LEU A 1 84 ? 0.336 -3.566 4.134 1.00 89.25 84 LEU A CA 1
ATOM 676 C C . LEU A 1 84 ? -0.002 -4.513 5.298 1.00 89.25 84 LEU A C 1
ATOM 678 O O . LEU A 1 84 ? -1.009 -4.327 5.978 1.00 89.25 84 LEU A O 1
ATOM 682 N N . ARG A 1 85 ? 0.873 -5.484 5.591 1.00 87.31 85 ARG A N 1
ATOM 683 C CA . ARG A 1 85 ? 0.691 -6.412 6.721 1.00 87.31 85 ARG A CA 1
ATOM 684 C C . ARG A 1 85 ? 0.706 -5.696 8.065 1.00 87.31 85 ARG A C 1
ATOM 686 O O . ARG A 1 85 ? -0.047 -6.067 8.960 1.00 87.31 85 ARG A O 1
ATOM 693 N N . PHE A 1 86 ? 1.540 -4.671 8.219 1.00 85.69 86 PHE A N 1
ATOM 694 C CA . PHE A 1 86 ? 1.558 -3.841 9.419 1.00 85.69 86 PHE A CA 1
ATOM 695 C C . PHE A 1 86 ? 0.220 -3.126 9.640 1.00 85.69 86 PHE A C 1
ATOM 697 O O . PHE A 1 86 ? -0.283 -3.130 10.764 1.00 85.69 86 PHE A O 1
ATOM 704 N N . MET A 1 87 ? -0.395 -2.598 8.579 1.00 80.56 87 MET A N 1
ATOM 705 C CA . MET A 1 87 ? -1.701 -1.937 8.649 1.00 80.56 87 MET A CA 1
ATOM 706 C C . MET A 1 87 ? -2.825 -2.881 9.098 1.00 80.56 87 MET A C 1
ATOM 708 O O . MET A 1 87 ? -3.817 -2.429 9.660 1.00 80.56 87 MET A O 1
ATOM 712 N N . GLU A 1 88 ? -2.676 -4.191 8.894 1.00 77.88 88 GLU A N 1
ATOM 713 C CA . GLU A 1 88 ? -3.639 -5.206 9.339 1.00 77.88 88 GLU A CA 1
ATOM 714 C C . GLU A 1 88 ? -3.466 -5.611 10.812 1.00 77.88 88 GLU A C 1
ATOM 716 O O . GLU A 1 88 ? -4.317 -6.316 11.364 1.00 77.88 88 GLU A O 1
ATOM 721 N N . ARG A 1 89 ? -2.380 -5.195 11.477 1.00 79.00 89 ARG A N 1
ATOM 722 C CA . ARG A 1 89 ? -2.108 -5.621 12.852 1.00 79.00 89 ARG A CA 1
ATOM 723 C C . ARG A 1 89 ? -2.994 -4.901 13.862 1.00 79.00 89 ARG A C 1
ATOM 725 O O . ARG A 1 89 ? -3.110 -3.679 13.866 1.00 79.00 89 ARG A O 1
ATOM 732 N N . ALA A 1 90 ? -3.533 -5.665 14.811 1.00 62.78 90 ALA A N 1
ATOM 733 C CA . ALA A 1 90 ? -4.456 -5.173 15.835 1.00 62.78 90 ALA A CA 1
ATOM 734 C C . ALA A 1 90 ? -3.902 -4.033 16.713 1.00 62.78 90 ALA A C 1
ATOM 736 O O . ALA A 1 90 ? -4.676 -3.204 17.188 1.00 62.78 90 ALA A O 1
ATOM 737 N N . ASP A 1 91 ? -2.592 -3.983 16.958 1.00 71.00 91 ASP A N 1
ATOM 738 C CA . ASP A 1 91 ? -1.943 -2.898 17.700 1.00 71.00 91 ASP A CA 1
ATOM 739 C C . ASP A 1 91 ? -1.928 -1.586 16.911 1.00 71.00 91 ASP A C 1
ATOM 741 O O . ASP A 1 91 ? -2.249 -0.541 17.476 1.00 71.00 91 ASP A O 1
ATOM 745 N N . PHE A 1 92 ? -1.658 -1.649 15.605 1.00 73.06 92 PHE A N 1
ATOM 746 C CA . PHE A 1 92 ? -1.777 -0.495 14.719 1.00 73.06 92 PHE A CA 1
ATOM 747 C C . PHE A 1 92 ? -3.223 0.006 14.645 1.00 73.06 92 PHE A C 1
ATOM 749 O O . PHE A 1 92 ? -3.464 1.199 14.823 1.00 73.06 92 PHE A O 1
ATOM 756 N N . LEU A 1 93 ? -4.197 -0.903 14.490 1.00 68.81 93 LEU A N 1
ATOM 757 C CA . LEU A 1 93 ? -5.622 -0.542 14.501 1.00 68.81 93 LEU A CA 1
ATOM 758 C C . LEU A 1 93 ? -5.972 0.255 15.756 1.00 68.81 93 LEU A C 1
ATOM 760 O O . LEU A 1 93 ? -6.510 1.358 15.667 1.00 68.81 93 LEU A O 1
ATOM 764 N N . ARG A 1 94 ? -5.604 -0.280 16.925 1.00 66.88 94 ARG A N 1
ATOM 765 C CA . ARG A 1 94 ? -5.872 0.357 18.218 1.00 66.88 94 ARG A CA 1
ATOM 766 C C . ARG A 1 94 ? -5.203 1.721 18.334 1.00 66.88 94 ARG A C 1
ATOM 768 O O . ARG A 1 94 ? -5.839 2.644 18.834 1.00 66.88 94 ARG A O 1
ATOM 775 N N . ALA A 1 95 ? -3.960 1.857 17.871 1.00 69.69 95 ALA A N 1
ATOM 776 C CA . ALA A 1 95 ? -3.244 3.132 17.865 1.00 69.69 95 ALA A CA 1
ATOM 777 C C . ALA A 1 95 ? -3.939 4.184 16.986 1.00 69.69 95 ALA A C 1
ATOM 779 O O . ALA A 1 95 ? -3.972 5.358 17.342 1.00 69.69 95 ALA A O 1
ATOM 780 N N . MET A 1 96 ? -4.572 3.752 15.895 1.00 69.62 96 MET A N 1
ATOM 781 C CA . MET A 1 96 ? -5.387 4.599 15.021 1.00 69.62 96 MET A CA 1
ATOM 782 C C . MET A 1 96 ? -6.794 4.888 15.578 1.00 69.62 96 MET A C 1
ATOM 784 O O . MET A 1 96 ? -7.603 5.522 14.904 1.00 69.62 96 MET A O 1
ATOM 788 N N . GLY A 1 97 ? -7.123 4.417 16.787 1.00 67.25 97 GLY A N 1
ATOM 789 C CA . GLY A 1 97 ? -8.468 4.533 17.362 1.00 67.25 97 GLY A CA 1
ATOM 790 C C . GLY A 1 97 ? -9.495 3.585 16.730 1.00 67.25 97 GLY A C 1
ATOM 791 O O . GLY A 1 97 ? -10.697 3.738 16.944 1.00 67.25 97 GLY A O 1
ATOM 792 N N . LEU A 1 98 ? -9.036 2.590 15.968 1.00 64.38 98 LEU A N 1
ATOM 793 C CA . LEU A 1 98 ? -9.842 1.595 15.268 1.00 64.38 98 LEU A CA 1
ATOM 794 C C . LEU A 1 98 ? -9.795 0.252 16.027 1.00 64.38 98 LEU A C 1
ATOM 796 O O . LEU A 1 98 ? -8.778 -0.139 16.590 1.00 64.38 98 LEU A O 1
ATOM 800 N N . GLY A 1 99 ? -10.907 -0.486 16.083 1.00 58.12 99 GLY A N 1
ATOM 801 C CA . GLY A 1 99 ? -10.944 -1.813 16.727 1.00 58.12 99 GLY A CA 1
ATOM 802 C C . GLY A 1 99 ? -11.487 -1.870 18.161 1.00 58.12 99 GLY A C 1
ATOM 803 O O . GLY A 1 99 ? -11.540 -2.955 18.733 1.00 58.12 99 GLY A O 1
ATOM 804 N N . ASN A 1 100 ? -11.984 -0.760 18.718 1.00 48.12 100 ASN A N 1
ATOM 805 C CA . ASN A 1 100 ? -12.884 -0.802 19.875 1.00 48.12 100 ASN A CA 1
ATOM 806 C C . ASN A 1 100 ? -14.339 -0.871 19.398 1.00 48.12 100 ASN A C 1
ATOM 808 O O . ASN A 1 100 ? -15.043 0.135 19.340 1.00 48.12 100 ASN A O 1
ATOM 812 N N . ARG A 1 101 ? -14.801 -2.077 19.067 1.00 46.66 101 ARG A N 1
ATOM 813 C CA . ARG A 1 101 ? -16.233 -2.386 19.089 1.00 46.66 101 ARG A CA 1
ATOM 814 C C . ARG A 1 101 ? -16.478 -3.350 20.247 1.00 46.66 101 ARG A C 1
ATOM 816 O O . ARG A 1 101 ? -15.872 -4.418 20.286 1.00 46.66 101 ARG A O 1
ATOM 823 N N . LYS A 1 102 ? -17.284 -2.893 21.211 1.00 36.81 102 LYS A N 1
ATOM 824 C CA . LYS A 1 102 ? -17.981 -3.758 22.170 1.00 36.81 102 LYS A CA 1
ATOM 825 C C . LYS A 1 102 ? -18.879 -4.738 21.426 1.00 36.81 102 LYS A C 1
ATOM 827 O O . LYS A 1 102 ? -19.379 -4.343 20.347 1.00 36.81 102 LYS A O 1
#

Secondary structure (DSSP, 8-state):
-BHHHHHHHHHHHHHHS--SEEEETTEEEETTEEETT---TBTT--HHHHHHHHTPPPP---SHHHHHHHHHHHHSTTHHHHHHHHHTSHHHHHHTT-----